Protein AF-A0A2V6ALJ1-F1 (afdb_monomer_lite)

Sequence (66 aa):
RVRLPNGITHFVVIAGKNGFDYLVQDPGAGYAKGLYPLRELGSDIEALRFYQPIAHADFHLSHGGH

pLDDT: mean 86.69, std 15.16, range [41.66, 97.69]

Structure (mmCIF, N/CA/C/O backbone):
data_AF-A0A2V6ALJ1-F1
#
_entry.id   AF-A0A2V6ALJ1-F1
#
loop_
_atom_site.group_PDB
_atom_site.id
_atom_site.type_symbol
_atom_site.label_atom_id
_atom_site.label_alt_id
_atom_site.label_comp_id
_atom_site.label_asym_id
_atom_site.label_entity_id
_atom_site.label_seq_id
_atom_site.pdbx_PDB_ins_code
_atom_site.Cartn_x
_atom_site.Cartn_y
_atom_site.Cartn_z
_atom_site.occupancy
_atom_site.B_iso_or_equiv
_atom_site.auth_seq_id
_atom_site.auth_comp_id
_atom_site.auth_asym_id
_atom_site.auth_atom_id
_atom_site.pdbx_PDB_model_num
ATOM 1 N N . ARG A 1 1 ? 0.470 2.605 -5.109 1.00 93.44 1 ARG A N 1
ATOM 2 C CA . ARG A 1 1 ? 1.154 3.483 -4.132 1.00 93.44 1 ARG A CA 1
ATOM 3 C C . ARG A 1 1 ? 0.118 4.399 -3.517 1.00 93.44 1 ARG A C 1
ATOM 5 O O . ARG A 1 1 ? -0.833 4.748 -4.212 1.00 93.44 1 ARG A O 1
ATOM 12 N N . VAL A 1 2 ? 0.324 4.781 -2.269 1.00 94.44 2 VAL A N 1
ATOM 13 C CA . VAL A 1 2 ? -0.499 5.761 -1.556 1.00 94.44 2 VAL A CA 1
ATOM 14 C C . VAL A 1 2 ? 0.401 6.850 -0.985 1.00 94.44 2 VAL A C 1
ATOM 16 O O . VAL A 1 2 ? 1.607 6.632 -0.815 1.00 94.44 2 VAL A O 1
ATOM 19 N N . ARG A 1 3 ? -0.184 8.002 -0.675 1.00 94.62 3 ARG A N 1
ATOM 20 C CA . ARG A 1 3 ? 0.472 9.056 0.095 1.00 94.62 3 ARG A CA 1
ATOM 21 C C . ARG A 1 3 ? -0.073 9.022 1.511 1.00 94.62 3 ARG A C 1
ATOM 23 O O . ARG A 1 3 ? -1.231 9.357 1.720 1.00 94.62 3 ARG A O 1
ATOM 30 N N . LEU A 1 4 ? 0.751 8.591 2.460 1.00 91.00 4 LEU A N 1
ATOM 31 C CA . LEU A 1 4 ? 0.354 8.550 3.864 1.00 91.00 4 LEU A CA 1
ATOM 32 C C . LEU A 1 4 ? 0.081 9.970 4.391 1.00 91.00 4 LEU A C 1
ATOM 34 O O . LEU A 1 4 ? 0.668 10.927 3.872 1.00 91.00 4 LEU A O 1
ATOM 38 N N . PRO A 1 5 ? -0.719 10.129 5.465 1.00 88.25 5 PRO A N 1
ATOM 39 C CA . PRO A 1 5 ? -1.030 11.444 6.035 1.00 88.25 5 PRO A CA 1
ATOM 40 C C . PRO A 1 5 ? 0.205 12.243 6.480 1.00 88.25 5 PRO A C 1
ATOM 42 O O . PRO A 1 5 ? 0.180 13.467 6.512 1.00 88.25 5 PRO A O 1
ATOM 45 N N . ASN A 1 6 ? 1.313 11.559 6.781 1.00 89.88 6 ASN A N 1
ATOM 46 C CA . ASN A 1 6 ? 2.604 12.171 7.110 1.00 89.88 6 ASN A CA 1
ATOM 47 C C . ASN A 1 6 ? 3.410 12.639 5.877 1.00 89.88 6 ASN A C 1
ATOM 49 O O . ASN A 1 6 ? 4.560 13.050 6.014 1.00 89.88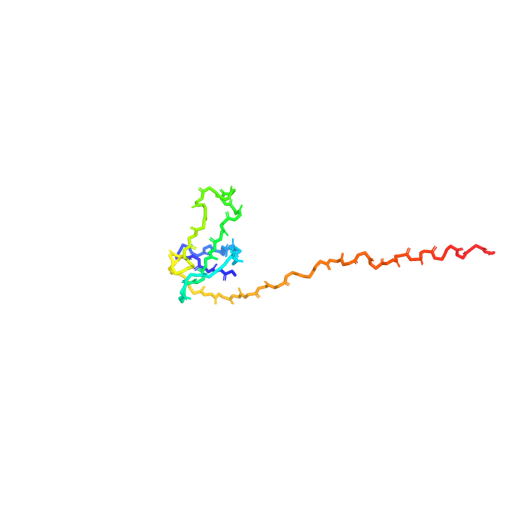 6 ASN A O 1
ATOM 53 N N . GLY A 1 7 ? 2.846 12.549 4.671 1.00 89.88 7 GLY A N 1
ATOM 54 C CA . GLY A 1 7 ? 3.496 12.959 3.431 1.00 89.88 7 GLY A CA 1
ATOM 55 C C . GLY A 1 7 ? 4.490 11.941 2.867 1.00 89.88 7 GLY A C 1
ATOM 56 O O . GLY A 1 7 ? 5.215 12.266 1.930 1.00 89.88 7 GLY A O 1
ATOM 57 N N . ILE A 1 8 ? 4.544 10.714 3.383 1.00 93.25 8 ILE A N 1
ATOM 58 C CA . ILE A 1 8 ? 5.427 9.672 2.848 1.00 93.25 8 ILE A CA 1
ATOM 59 C C . ILE A 1 8 ? 4.716 8.906 1.731 1.00 93.25 8 ILE A C 1
ATOM 61 O O . ILE A 1 8 ? 3.577 8.460 1.878 1.00 93.25 8 ILE A O 1
ATOM 65 N N . THR A 1 9 ? 5.402 8.716 0.602 1.00 94.81 9 THR A N 1
ATOM 66 C CA . THR A 1 9 ? 4.945 7.786 -0.435 1.00 94.81 9 THR A CA 1
ATOM 67 C C . THR A 1 9 ? 5.181 6.359 0.039 1.00 94.81 9 THR A C 1
ATOM 69 O O . THR A 1 9 ? 6.323 5.958 0.253 1.00 94.81 9 THR A O 1
ATOM 72 N N . HIS A 1 10 ? 4.110 5.581 0.157 1.00 94.75 10 HIS A N 1
ATOM 73 C CA . HIS A 1 10 ? 4.161 4.203 0.626 1.00 94.75 10 HIS A CA 1
ATOM 74 C C . HIS A 1 10 ? 3.671 3.227 -0.455 1.00 94.75 10 HIS A C 1
ATOM 76 O O . HIS A 1 10 ? 2.750 3.512 -1.237 1.00 94.75 10 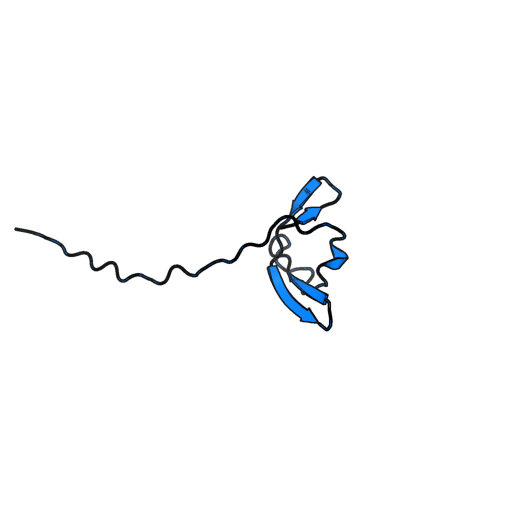HIS A O 1
ATOM 82 N N . PHE A 1 11 ? 4.324 2.068 -0.530 1.00 95.69 11 PHE A N 1
ATOM 83 C CA . PHE A 1 11 ? 4.050 1.027 -1.515 1.00 95.69 11 PHE A CA 1
ATOM 84 C C . PHE A 1 11 ? 3.561 -0.230 -0.806 1.00 95.69 11 PHE A C 1
ATOM 86 O O . PHE A 1 11 ? 4.264 -0.788 0.024 1.00 95.69 11 PHE A O 1
ATOM 93 N N . VAL A 1 12 ? 2.375 -0.685 -1.195 1.00 96.31 12 VAL A N 1
ATOM 94 C CA . VAL A 1 12 ? 1.777 -1.944 -0.751 1.00 96.31 12 VAL A CA 1
ATOM 95 C C . VAL A 1 12 ? 1.432 -2.793 -1.964 1.00 96.31 12 VAL A C 1
ATOM 97 O O . VAL A 1 12 ? 1.247 -2.264 -3.068 1.00 96.31 12 VAL A O 1
ATOM 100 N N . VAL A 1 13 ? 1.331 -4.099 -1.755 1.00 96.75 13 VAL A N 1
ATOM 101 C CA . VAL A 1 13 ? 0.931 -5.059 -2.788 1.00 96.75 13 VAL A CA 1
ATOM 102 C C . VAL A 1 13 ? -0.527 -5.434 -2.561 1.00 96.75 13 VAL A C 1
ATOM 104 O O . VAL A 1 13 ? -0.896 -5.764 -1.438 1.00 96.75 13 VAL A O 1
ATOM 107 N N . ILE A 1 14 ? -1.356 -5.395 -3.609 1.00 96.00 14 ILE A N 1
ATOM 108 C CA . ILE A 1 14 ? -2.700 -5.988 -3.557 1.00 96.00 14 ILE A CA 1
ATOM 109 C C . ILE A 1 14 ? -2.519 -7.504 -3.591 1.00 96.00 14 ILE A C 1
ATOM 111 O O . ILE A 1 14 ? -2.030 -8.044 -4.579 1.00 96.00 14 ILE A O 1
ATOM 115 N N . ALA A 1 15 ? -2.899 -8.170 -2.507 1.00 96.19 15 ALA A N 1
ATOM 116 C CA . ALA A 1 15 ? -2.705 -9.606 -2.318 1.00 96.19 15 ALA A CA 1
ATOM 117 C C . ALA A 1 15 ? -4.022 -10.396 -2.381 1.00 96.19 15 ALA A C 1
ATOM 119 O O . ALA A 1 15 ? -4.013 -11.623 -2.394 1.00 96.19 15 ALA A O 1
ATOM 120 N N . GLY A 1 16 ? -5.165 -9.708 -2.437 1.00 96.75 16 GLY A N 1
ATOM 121 C CA . GLY A 1 16 ? -6.462 -10.354 -2.582 1.00 96.75 16 GLY A CA 1
ATOM 122 C C . GLY A 1 16 ? -7.631 -9.393 -2.428 1.00 96.75 16 GLY A C 1
ATOM 123 O O . GLY A 1 16 ? -7.477 -8.169 -2.460 1.00 96.75 16 GLY A O 1
ATOM 124 N N . LYS A 1 17 ? -8.817 -9.969 -2.247 1.00 97.25 17 LYS A N 1
ATOM 125 C CA . LYS A 1 17 ? -10.068 -9.245 -2.026 1.00 97.25 17 LYS A CA 1
ATOM 126 C C . LYS A 1 17 ? -10.967 -10.038 -1.076 1.00 97.25 17 LYS A C 1
ATOM 128 O O . LYS A 1 17 ? -11.055 -11.256 -1.203 1.00 97.25 17 LYS A O 1
ATOM 133 N N . ASN A 1 18 ? -11.639 -9.352 -0.156 1.00 96.88 18 ASN A N 1
ATOM 134 C CA . ASN A 1 18 ? -12.674 -9.898 0.718 1.00 96.88 18 ASN A CA 1
ATOM 135 C C . ASN A 1 18 ? -13.925 -9.010 0.622 1.00 96.88 18 ASN A C 1
ATOM 137 O O . ASN A 1 18 ? -13.896 -7.853 1.033 1.00 96.88 18 ASN A O 1
ATOM 141 N N . GLY A 1 19 ? -15.013 -9.513 0.036 1.00 95.94 19 GLY A N 1
ATOM 142 C CA . GLY A 1 19 ? -16.190 -8.687 -0.255 1.00 95.94 19 GLY A CA 1
ATOM 143 C C . GLY A 1 19 ? -15.831 -7.509 -1.167 1.00 95.94 19 GLY A C 1
ATOM 144 O O . GLY A 1 19 ? -15.323 -7.716 -2.266 1.00 95.94 19 GLY A O 1
ATOM 145 N N . PHE A 1 20 ? -16.068 -6.275 -0.718 1.00 94.31 20 PHE A N 1
ATOM 146 C CA . PHE A 1 20 ? -15.667 -5.053 -1.433 1.00 94.31 20 PHE A CA 1
ATOM 147 C C . PHE A 1 20 ? -14.273 -4.538 -1.050 1.00 94.31 20 PHE A C 1
ATOM 149 O O . PHE A 1 20 ? -13.799 -3.571 -1.642 1.00 94.31 20 PHE A O 1
ATOM 156 N N . ASP A 1 21 ? -13.591 -5.198 -0.114 1.00 95.12 21 ASP A N 1
ATOM 157 C CA . ASP A 1 21 ? -12.296 -4.760 0.388 1.00 95.12 21 ASP A CA 1
ATOM 158 C C . ASP A 1 21 ? -11.145 -5.404 -0.365 1.00 95.12 21 ASP A C 1
ATOM 160 O O . ASP A 1 21 ? -10.995 -6.625 -0.377 1.00 95.12 21 ASP A O 1
ATOM 164 N N . TYR A 1 22 ? -10.275 -4.579 -0.938 1.00 95.94 22 TYR A N 1
ATOM 165 C CA . TYR A 1 22 ? -8.968 -5.040 -1.388 1.00 95.94 22 TYR A CA 1
ATOM 166 C C . TYR A 1 22 ? -8.082 -5.303 -0.175 1.00 95.94 22 TYR A C 1
ATOM 168 O O . TYR A 1 22 ? -7.931 -4.433 0.683 1.00 95.94 22 TYR A O 1
ATOM 176 N N . LEU A 1 23 ? -7.494 -6.494 -0.111 1.00 97.69 23 LEU A N 1
ATOM 177 C CA . LEU A 1 23 ? -6.510 -6.846 0.903 1.00 97.69 23 LEU A CA 1
ATOM 178 C C . LEU A 1 23 ? -5.120 -6.513 0.381 1.00 97.69 23 LEU A C 1
ATOM 180 O O . LEU A 1 23 ? -4.775 -6.844 -0.759 1.00 97.69 23 LEU A O 1
ATOM 184 N N . VAL A 1 24 ? -4.325 -5.875 1.228 1.00 97.06 24 VAL A N 1
ATOM 185 C CA . VAL A 1 24 ? -2.948 -5.513 0.931 1.00 97.06 24 VAL A CA 1
ATOM 186 C C . VAL A 1 24 ? -1.978 -6.140 1.913 1.00 97.06 24 VAL A C 1
ATOM 188 O O . VAL A 1 24 ? -2.338 -6.497 3.034 1.00 97.06 24 VAL A O 1
ATOM 191 N N . GLN A 1 25 ? -0.732 -6.246 1.472 1.00 96.75 25 GLN A N 1
ATOM 192 C CA . GLN A 1 25 ? 0.400 -6.638 2.293 1.00 96.75 25 GLN A CA 1
ATOM 193 C C . GLN A 1 25 ? 1.487 -5.563 2.195 1.00 96.75 25 GLN A C 1
ATOM 195 O O . GLN A 1 25 ? 1.722 -5.015 1.112 1.00 96.75 25 GLN A O 1
ATOM 200 N N . ASP A 1 26 ? 2.135 -5.259 3.322 1.00 95.31 26 ASP A N 1
ATOM 201 C CA . ASP A 1 26 ? 3.238 -4.295 3.397 1.00 95.31 26 ASP A CA 1
ATOM 202 C C . ASP A 1 26 ? 4.599 -5.017 3.332 1.00 95.31 26 ASP A C 1
ATOM 204 O O . ASP A 1 26 ? 5.029 -5.604 4.332 1.00 95.31 26 ASP A O 1
ATOM 208 N N . PRO A 1 27 ? 5.295 -4.988 2.180 1.00 93.94 27 PRO A N 1
ATOM 209 C CA . PRO A 1 27 ? 6.638 -5.548 2.070 1.00 93.94 27 PRO A CA 1
ATOM 210 C C . PRO A 1 27 ? 7.701 -4.697 2.785 1.00 93.94 27 PRO A C 1
ATOM 212 O O . PRO A 1 27 ? 8.733 -5.234 3.183 1.00 93.94 27 PRO A O 1
ATOM 215 N N . GLY A 1 28 ? 7.473 -3.392 2.975 1.00 90.88 28 GLY A N 1
ATOM 216 C CA . GLY A 1 28 ? 8.417 -2.482 3.631 1.00 90.88 28 GLY A CA 1
ATOM 217 C C . GLY A 1 28 ? 8.581 -2.766 5.125 1.00 90.88 28 GLY A C 1
ATOM 218 O O . GLY A 1 28 ? 9.668 -2.586 5.667 1.00 90.88 28 GLY A O 1
ATOM 219 N N . ALA A 1 29 ? 7.536 -3.287 5.768 1.00 89.62 29 ALA A N 1
ATOM 220 C CA . ALA A 1 29 ? 7.575 -3.785 7.143 1.00 89.62 29 ALA A CA 1
ATOM 221 C C . ALA A 1 29 ? 7.936 -5.282 7.244 1.00 89.62 29 ALA A C 1
ATOM 223 O O . ALA A 1 29 ? 7.632 -5.923 8.251 1.00 89.62 29 ALA A O 1
ATOM 224 N N . GLY A 1 30 ? 8.514 -5.881 6.195 1.00 91.19 30 GLY A N 1
ATOM 225 C CA . GLY A 1 30 ? 8.856 -7.308 6.180 1.00 91.19 30 GLY A CA 1
ATOM 226 C C . GLY A 1 30 ? 7.641 -8.220 6.361 1.00 91.19 30 GLY A C 1
ATOM 227 O O . GLY A 1 30 ? 7.759 -9.290 6.951 1.00 91.19 30 GLY A O 1
ATOM 228 N N . TYR A 1 31 ? 6.465 -7.784 5.897 1.00 91.31 31 TYR A N 1
ATOM 229 C CA . TYR A 1 31 ? 5.194 -8.499 6.028 1.00 91.31 31 TYR A CA 1
ATOM 230 C C . TYR A 1 31 ? 4.675 -8.675 7.467 1.00 91.31 31 TYR A C 1
ATOM 232 O O . TYR A 1 31 ? 3.720 -9.424 7.675 1.00 91.31 31 TYR A O 1
ATOM 240 N N . ALA A 1 32 ? 5.227 -7.955 8.452 1.00 94.00 32 ALA A N 1
ATOM 241 C CA . ALA A 1 32 ? 4.919 -8.145 9.875 1.00 94.00 32 ALA A CA 1
ATOM 242 C C . ALA A 1 32 ? 3.431 -7.978 10.242 1.00 94.00 32 ALA A C 1
ATOM 244 O O . ALA A 1 32 ? 2.936 -8.665 11.132 1.00 94.00 32 ALA A O 1
ATOM 245 N N . LYS A 1 33 ? 2.701 -7.090 9.552 1.00 92.81 33 LYS A N 1
ATOM 246 C CA . LYS A 1 33 ? 1.265 -6.847 9.797 1.00 92.81 33 LYS A CA 1
ATOM 247 C C . LYS A 1 33 ? 0.354 -7.941 9.208 1.00 92.81 33 LYS A C 1
ATOM 249 O O . LYS A 1 33 ? -0.816 -8.018 9.569 1.00 92.81 33 LYS A O 1
ATOM 254 N N . GLY A 1 34 ? 0.860 -8.785 8.307 1.00 95.25 34 GLY A N 1
ATOM 255 C CA . GLY A 1 34 ? 0.029 -9.712 7.535 1.00 95.25 34 GLY A CA 1
ATOM 256 C C . GLY A 1 34 ? -0.864 -8.997 6.512 1.00 95.25 34 GLY A C 1
ATOM 257 O O . GLY A 1 34 ? -0.526 -7.914 6.029 1.00 95.25 34 GLY A O 1
ATOM 258 N N . LEU A 1 35 ? -1.985 -9.629 6.149 1.00 97.12 35 LEU A N 1
ATOM 259 C CA . LEU A 1 35 ? -2.978 -9.062 5.233 1.00 97.12 35 LEU A CA 1
ATOM 260 C C . LEU A 1 35 ? -3.926 -8.124 5.975 1.00 97.12 35 LEU A C 1
ATOM 262 O O . LEU A 1 35 ? -4.495 -8.503 6.997 1.00 97.12 35 LEU A O 1
ATOM 266 N N . TYR A 1 36 ? -4.156 -6.937 5.424 1.00 96.56 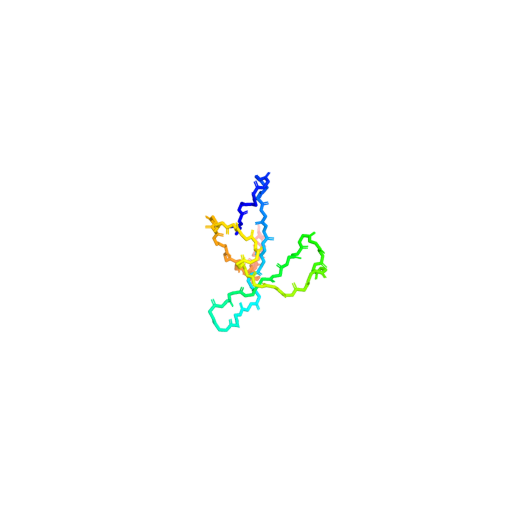36 TYR A N 1
ATOM 267 C CA . TYR A 1 36 ? -5.118 -5.985 5.976 1.00 96.56 36 TYR A CA 1
ATOM 268 C C . TYR A 1 36 ? -5.852 -5.216 4.864 1.00 96.56 36 TYR A C 1
ATOM 270 O O . TYR A 1 36 ? -5.327 -5.088 3.756 1.00 96.56 36 TYR A O 1
ATOM 278 N N . PRO A 1 37 ? -7.081 -4.729 5.106 1.00 96.62 37 PRO A N 1
ATOM 279 C CA . PRO A 1 37 ? -7.830 -3.939 4.137 1.00 96.62 37 PRO A CA 1
ATOM 280 C C . PRO A 1 37 ? -7.087 -2.669 3.708 1.00 96.62 37 PRO A C 1
ATOM 282 O O . PRO A 1 37 ? -6.621 -1.896 4.543 1.00 96.62 37 PRO A O 1
ATOM 285 N N . LEU A 1 38 ? -7.073 -2.391 2.403 1.00 95.50 38 LEU A N 1
ATOM 286 C CA . LEU A 1 38 ? -6.469 -1.189 1.818 1.00 95.50 38 LEU A CA 1
ATOM 287 C C . LEU A 1 38 ? -7.005 0.102 2.454 1.00 95.50 38 LEU A C 1
ATOM 289 O O . LEU A 1 38 ? -6.248 1.043 2.676 1.00 95.50 38 LEU A O 1
ATOM 293 N N . ARG A 1 39 ? -8.301 0.124 2.790 1.00 93.50 39 ARG A N 1
ATOM 294 C CA . ARG A 1 39 ? -8.961 1.266 3.440 1.00 93.50 39 ARG A CA 1
ATOM 295 C C . ARG A 1 39 ? -8.339 1.653 4.787 1.00 93.50 39 ARG A C 1
ATOM 297 O O . ARG A 1 39 ? -8.452 2.808 5.176 1.00 93.50 39 ARG A O 1
ATOM 304 N N . GLU A 1 40 ? -7.663 0.734 5.483 1.00 94.69 40 GLU A N 1
ATOM 305 C CA . GLU A 1 40 ? -6.992 1.045 6.755 1.00 94.69 40 GLU A CA 1
ATOM 306 C C . GLU A 1 40 ? -5.801 1.993 6.590 1.00 94.69 40 GLU A C 1
ATOM 308 O O . GLU A 1 40 ? -5.381 2.608 7.565 1.00 94.69 40 GLU A O 1
ATOM 313 N N . LEU A 1 41 ? -5.256 2.144 5.376 1.00 92.25 41 LEU A N 1
ATOM 314 C CA . LEU A 1 41 ? -4.216 3.141 5.111 1.00 92.25 41 LEU A CA 1
ATOM 315 C C . LEU A 1 41 ? -4.748 4.577 5.218 1.00 92.25 41 LEU A C 1
ATOM 317 O O . LEU A 1 41 ? -3.946 5.506 5.310 1.00 92.25 41 LEU A O 1
ATOM 321 N N . GLY A 1 42 ? -6.073 4.771 5.157 1.00 91.19 42 GLY A N 1
ATOM 322 C CA . GLY A 1 42 ? -6.710 6.087 5.259 1.00 91.19 42 GLY A CA 1
ATOM 323 C C . GLY A 1 42 ? -6.179 7.103 4.243 1.00 91.19 42 GLY A C 1
ATOM 324 O O . GLY A 1 42 ? -6.128 8.290 4.539 1.00 91.19 42 GLY A O 1
ATOM 325 N N . SER A 1 43 ? -5.704 6.625 3.092 1.00 91.06 43 SER A N 1
ATOM 326 C CA . SER A 1 43 ? -4.978 7.413 2.096 1.00 91.06 43 SER A CA 1
ATOM 327 C C . SER A 1 43 ? -5.520 7.137 0.703 1.00 91.06 43 SER A C 1
ATOM 329 O O . SER A 1 43 ? -5.824 5.985 0.375 1.00 91.06 43 SER A O 1
ATOM 331 N N . ASP A 1 44 ? -5.560 8.170 -0.134 1.00 91.25 44 ASP A N 1
ATOM 332 C CA . ASP A 1 44 ? -5.952 8.021 -1.531 1.00 91.25 44 ASP A CA 1
ATOM 333 C C . ASP A 1 44 ? -4.920 7.210 -2.324 1.00 91.25 44 ASP A C 1
ATOM 335 O O . ASP A 1 44 ? -3.702 7.252 -2.096 1.00 91.25 44 ASP A O 1
ATOM 339 N N . ILE A 1 45 ? -5.428 6.455 -3.296 1.00 93.44 45 ILE A N 1
ATOM 340 C CA . ILE A 1 45 ? -4.602 5.706 -4.239 1.00 93.44 45 ILE A CA 1
ATOM 341 C C . ILE A 1 45 ? -4.097 6.683 -5.298 1.00 93.44 45 ILE A C 1
ATOM 343 O O . ILE A 1 45 ? -4.855 7.131 -6.150 1.00 93.44 45 ILE A O 1
ATOM 347 N N . GLU A 1 46 ? -2.797 6.965 -5.292 1.00 95.44 46 GLU A N 1
ATOM 348 C CA . GLU A 1 46 ? -2.210 7.864 -6.292 1.00 95.44 46 GLU A CA 1
ATOM 349 C C . GLU A 1 46 ? -1.872 7.163 -7.612 1.00 95.44 46 GLU A C 1
ATOM 351 O O . GLU A 1 46 ? -1.840 7.790 -8.665 1.00 95.44 46 GLU A O 1
ATOM 356 N N . ALA A 1 47 ? -1.510 5.877 -7.557 1.00 94.94 47 ALA A N 1
ATOM 357 C CA . ALA A 1 47 ? -1.111 5.124 -8.744 1.00 94.94 47 ALA A CA 1
ATOM 358 C C . ALA A 1 47 ? -1.174 3.611 -8.523 1.00 94.94 47 ALA A C 1
ATOM 360 O O . ALA A 1 47 ? -0.819 3.112 -7.448 1.00 94.94 47 ALA A O 1
ATOM 361 N N . LEU A 1 48 ? -1.500 2.880 -9.588 1.00 95.06 48 LEU A N 1
ATOM 362 C CA . LEU A 1 48 ? -1.375 1.426 -9.687 1.00 95.06 48 LEU A CA 1
ATOM 363 C C . LEU A 1 48 ? -0.231 1.074 -10.646 1.00 95.06 48 LEU A C 1
ATOM 365 O O . LEU A 1 48 ? 0.003 1.775 -11.628 1.00 95.06 48 LEU A O 1
ATOM 369 N N . ARG A 1 49 ? 0.508 0.006 -10.341 1.00 92.88 49 ARG A N 1
ATOM 370 C CA . ARG A 1 49 ? 1.593 -0.518 -11.182 1.00 92.88 49 ARG A CA 1
ATOM 371 C C . ARG A 1 49 ? 1.393 -2.015 -11.355 1.00 92.88 49 ARG A C 1
ATOM 373 O O . ARG A 1 49 ? 1.070 -2.694 -10.385 1.00 92.88 49 ARG A O 1
ATOM 380 N N . PHE A 1 50 ? 1.636 -2.503 -12.563 1.00 90.88 50 PHE A N 1
ATOM 381 C CA . PHE A 1 50 ? 1.630 -3.921 -12.897 1.00 90.88 50 PHE A CA 1
ATOM 382 C C . PHE A 1 50 ? 3.039 -4.291 -13.345 1.00 90.88 50 PHE A C 1
ATOM 384 O O . PHE A 1 50 ? 3.605 -3.623 -14.209 1.00 90.88 50 PHE A O 1
ATOM 391 N N . TYR A 1 51 ? 3.621 -5.312 -12.724 1.00 85.31 51 TYR A N 1
ATOM 392 C CA . TYR A 1 51 ? 4.939 -5.809 -13.098 1.00 85.31 51 TYR A CA 1
ATOM 393 C C . TYR A 1 51 ? 4.762 -6.999 -14.032 1.00 85.31 51 TYR A C 1
ATOM 395 O O . TYR A 1 51 ? 4.073 -7.959 -13.691 1.00 85.31 51 TYR A O 1
ATOM 403 N N . GLN A 1 52 ? 5.386 -6.932 -15.202 1.00 85.94 52 GLN A N 1
ATOM 404 C CA . GLN A 1 52 ? 5.491 -8.065 -16.107 1.00 85.94 52 GLN A CA 1
ATOM 405 C C . GLN A 1 52 ? 6.821 -8.772 -15.824 1.00 85.94 52 GLN A C 1
ATOM 407 O O . GLN A 1 52 ? 7.859 -8.102 -15.821 1.00 85.94 52 GLN A O 1
ATOM 412 N N . PRO A 1 53 ? 6.826 -10.094 -15.577 1.00 84.75 53 PRO A N 1
ATOM 413 C CA . PRO A 1 53 ? 8.065 -10.853 -15.560 1.00 84.75 53 PRO A CA 1
ATOM 414 C C . PRO A 1 53 ? 8.787 -10.636 -16.885 1.00 84.75 53 PRO A C 1
ATOM 416 O O . PRO A 1 53 ? 8.178 -10.742 -17.952 1.00 84.75 53 PRO A O 1
ATOM 419 N N . ILE A 1 54 ? 10.082 -10.341 -16.826 1.00 86.75 54 ILE A N 1
ATOM 420 C CA . ILE A 1 54 ? 10.918 -10.410 -18.017 1.00 86.75 54 ILE A CA 1
ATOM 421 C C . ILE A 1 54 ? 10.986 -11.902 -18.334 1.00 86.75 54 ILE A C 1
ATOM 423 O O . ILE A 1 54 ? 11.733 -12.638 -17.693 1.00 86.75 54 ILE A O 1
ATOM 427 N N . ALA A 1 55 ? 10.134 -12.378 -19.246 1.00 75.62 55 ALA A N 1
ATOM 428 C CA . ALA A 1 55 ? 10.354 -13.679 -19.853 1.00 75.62 55 ALA A CA 1
ATOM 429 C C . ALA A 1 55 ? 11.800 -13.658 -20.348 1.00 75.62 55 ALA A C 1
ATOM 431 O O . ALA A 1 55 ? 12.209 -12.653 -20.937 1.00 75.62 55 ALA A O 1
ATOM 432 N N . HIS A 1 56 ? 12.581 -14.7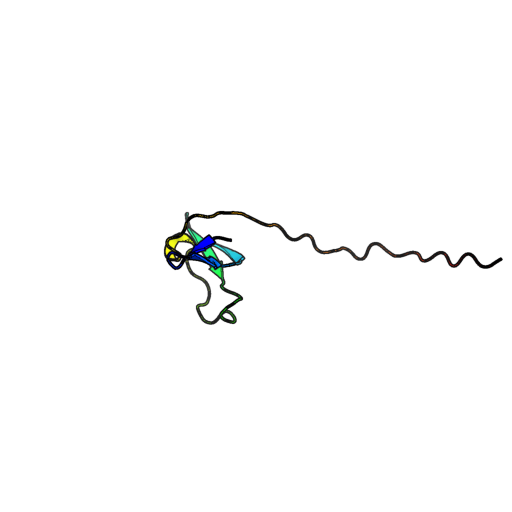01 -20.063 1.00 63.97 56 HIS A N 1
ATOM 433 C CA . HIS A 1 56 ? 13.852 -14.896 -20.746 1.00 63.97 56 HIS A CA 1
ATOM 434 C C . HIS A 1 56 ? 13.518 -14.956 -22.239 1.00 63.97 56 HIS A C 1
ATOM 436 O O . HIS A 1 56 ? 13.163 -16.005 -22.760 1.00 63.97 56 HIS A O 1
ATOM 442 N N . ALA A 1 57 ? 13.532 -13.806 -22.913 1.00 60.31 57 ALA A N 1
ATOM 443 C CA . ALA A 1 57 ? 13.659 -13.765 -24.345 1.00 60.31 57 ALA A CA 1
ATOM 444 C C . ALA A 1 57 ? 14.977 -14.486 -24.582 1.00 60.31 57 ALA A C 1
ATOM 446 O O . ALA A 1 57 ? 16.004 -14.041 -24.061 1.00 60.31 57 ALA A O 1
ATOM 447 N N . ASP A 1 58 ? 14.913 -15.647 -25.229 1.00 57.62 58 ASP A N 1
ATOM 448 C CA . ASP A 1 58 ? 16.083 -16.391 -25.654 1.00 57.62 58 ASP A CA 1
ATOM 449 C C . ASP A 1 58 ? 17.017 -15.404 -26.353 1.00 57.62 58 ASP A C 1
ATOM 451 O O . ASP A 1 58 ? 16.803 -15.013 -27.501 1.00 57.62 58 ASP A O 1
ATOM 455 N N . PHE A 1 59 ? 18.039 -14.944 -25.629 1.00 61.81 59 PHE A N 1
ATOM 456 C CA . PHE A 1 59 ? 19.149 -14.212 -26.201 1.00 61.81 59 PHE A CA 1
ATOM 457 C C . PHE A 1 59 ? 19.917 -15.243 -27.021 1.00 61.81 59 PHE A C 1
ATOM 459 O O . PHE A 1 59 ? 20.913 -15.809 -26.572 1.00 61.81 59 PHE A O 1
ATOM 466 N N . HIS A 1 60 ? 19.419 -15.530 -28.225 1.00 54.88 60 HIS A N 1
ATOM 467 C CA . HIS A 1 60 ? 20.171 -16.235 -29.243 1.00 54.88 60 HIS A CA 1
ATOM 468 C C . HIS A 1 60 ? 21.295 -15.295 -29.683 1.00 54.88 60 HIS A C 1
ATOM 470 O O . HIS A 1 60 ? 21.173 -14.530 -30.637 1.00 54.88 60 HIS A O 1
ATOM 476 N N . LEU A 1 61 ? 22.378 -15.296 -28.909 1.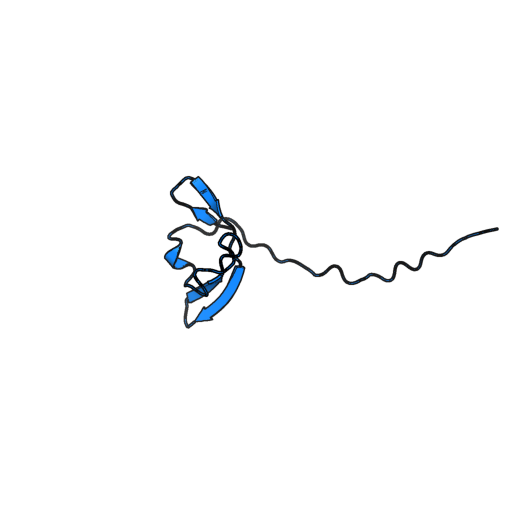00 57.91 61 LEU A N 1
ATOM 477 C CA . LEU A 1 61 ? 23.640 -14.670 -29.262 1.00 57.91 61 LEU A CA 1
ATOM 478 C C . LEU A 1 61 ? 24.219 -15.452 -30.440 1.00 57.91 61 LEU A C 1
ATOM 480 O O . LEU A 1 61 ? 25.017 -16.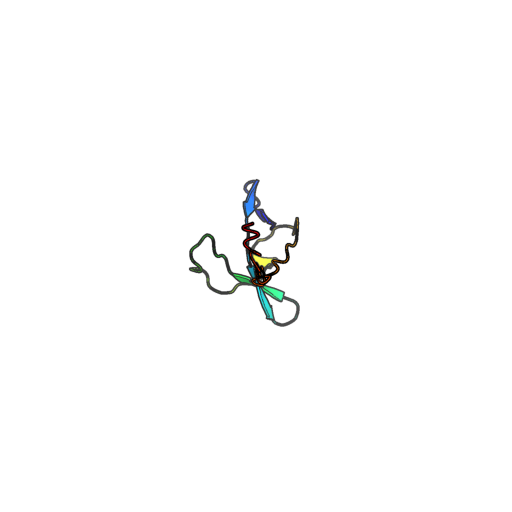375 -30.261 1.00 57.91 61 LEU A O 1
ATOM 484 N N . SER A 1 62 ? 23.813 -15.082 -31.653 1.00 53.03 62 SER A N 1
ATOM 485 C CA . SER A 1 62 ? 24.526 -15.451 -32.867 1.00 53.03 62 SER A CA 1
ATOM 486 C C . SER A 1 62 ? 25.924 -14.838 -32.789 1.00 53.03 62 SER A C 1
ATOM 488 O O . SER A 1 62 ? 26.120 -13.659 -33.084 1.00 53.03 62 SER A O 1
ATOM 490 N N . HIS A 1 63 ? 26.893 -15.637 -32.347 1.00 50.28 63 HIS A N 1
ATOM 491 C CA . HIS A 1 63 ? 28.308 -15.338 -32.508 1.00 50.28 63 HIS A CA 1
ATOM 492 C C . HIS A 1 63 ? 28.632 -15.424 -34.002 1.00 50.28 63 HIS A C 1
ATOM 494 O O . HIS A 1 63 ? 28.933 -16.493 -34.527 1.00 50.28 63 HIS A O 1
ATOM 500 N N . GLY A 1 64 ? 28.524 -14.293 -34.696 1.00 48.56 64 GLY A N 1
ATOM 501 C CA . GLY A 1 64 ? 29.092 -14.117 -36.024 1.00 48.56 64 GLY A CA 1
ATOM 502 C C . GLY A 1 64 ? 30.603 -13.963 -35.902 1.00 48.56 64 GLY A C 1
ATOM 503 O O . GLY A 1 64 ? 31.087 -12.866 -35.642 1.00 48.56 64 GLY A O 1
ATOM 504 N N . GLY A 1 65 ? 31.328 -15.068 -36.049 1.00 47.53 65 GLY A N 1
ATOM 505 C CA . GLY A 1 65 ? 32.759 -15.070 -36.324 1.00 47.53 65 GLY A CA 1
ATOM 506 C C . GLY A 1 65 ? 32.982 -15.523 -37.760 1.00 47.53 65 GLY A C 1
ATOM 507 O O . GLY A 1 65 ? 32.683 -16.671 -38.084 1.00 47.53 65 GLY A O 1
ATOM 508 N N . HIS A 1 66 ? 33.485 -14.622 -38.598 1.00 41.66 66 HIS A N 1
ATOM 509 C CA . HIS A 1 66 ? 34.169 -14.950 -39.843 1.00 41.66 66 HIS A CA 1
ATOM 510 C C . HIS A 1 66 ? 35.277 -13.932 -40.092 1.00 41.66 66 HIS A C 1
ATOM 512 O O . HIS A 1 66 ? 35.039 -12.737 -39.803 1.00 41.66 66 HIS A O 1
#

Radius of gyration: 18.89 Å; chains: 1; bounding box: 50×29×50 Å

Foldseek 3Di:
DWQAPVRDDADWDQPQDDDPFGWTAHVVVVRPVPIDTPCVSVTDDPDDDDDDPPDPPPPPPPPDDD

Secondary structure (DSSP, 8-state):
-EE-TTS-EE--EEEEEETTEEEEE-TTTTTTT-EEEGGGG-S-B-----PPP-------------